Protein AF-A0A7S0Y6M4-F1 (afdb_monomer_lite)

Radius of gyration: 16.96 Å; chains: 1; bounding box: 42×40×43 Å

Structure (mmCIF, N/CA/C/O backbone):
data_AF-A0A7S0Y6M4-F1
#
_entry.id   AF-A0A7S0Y6M4-F1
#
loop_
_atom_site.group_PDB
_atom_site.id
_atom_site.type_symbol
_atom_site.label_atom_id
_atom_site.label_alt_id
_atom_site.label_comp_id
_atom_site.label_asym_id
_atom_site.label_entity_id
_atom_site.label_seq_id
_atom_site.pdbx_PDB_ins_code
_atom_site.Cartn_x
_atom_site.Cartn_y
_atom_site.Cartn_z
_atom_site.occupancy
_atom_site.B_iso_or_equiv
_atom_site.auth_seq_id
_atom_site.auth_comp_id
_atom_site.auth_asym_id
_atom_site.auth_atom_id
_atom_site.pdbx_PDB_model_num
ATOM 1 N N . MET A 1 1 ? 3.264 10.001 -1.960 1.00 85.81 1 MET A N 1
ATOM 2 C CA . MET A 1 1 ? 3.505 8.691 -1.312 1.00 85.81 1 MET A CA 1
ATOM 3 C C . MET A 1 1 ? 3.932 8.804 0.137 1.00 85.81 1 MET A C 1
ATOM 5 O O . MET A 1 1 ? 3.175 8.321 0.963 1.00 85.81 1 MET A O 1
ATOM 9 N N . GLN A 1 2 ? 5.072 9.423 0.476 1.00 90.62 2 GLN A N 1
ATOM 10 C CA . GLN A 1 2 ? 5.541 9.438 1.874 1.00 90.62 2 GLN A CA 1
ATOM 11 C C . GLN A 1 2 ? 4.491 9.987 2.853 1.00 90.62 2 GLN A C 1
ATOM 13 O O . GLN A 1 2 ? 4.204 9.330 3.842 1.00 90.62 2 GLN A O 1
ATOM 18 N N . ASN A 1 3 ? 3.854 11.120 2.541 1.00 90.25 3 ASN A N 1
ATOM 19 C CA . ASN A 1 3 ? 2.823 11.694 3.414 1.00 90.25 3 ASN A CA 1
ATOM 20 C C . ASN A 1 3 ? 1.627 10.747 3.606 1.00 90.25 3 ASN A C 1
ATOM 22 O O . ASN A 1 3 ? 1.201 10.526 4.732 1.00 90.25 3 ASN A O 1
ATOM 26 N N . SER A 1 4 ? 1.116 10.140 2.529 1.00 91.56 4 SER A N 1
ATOM 27 C CA . SER A 1 4 ? 0.026 9.157 2.604 1.00 91.56 4 SER A CA 1
ATOM 28 C C . SER A 1 4 ? 0.386 7.952 3.473 1.00 91.56 4 SER A C 1
ATOM 30 O O . SER A 1 4 ? -0.441 7.493 4.256 1.00 91.56 4 SER A O 1
ATOM 32 N N . LEU A 1 5 ? 1.627 7.465 3.366 1.00 93.19 5 LEU A N 1
ATOM 33 C CA . LEU A 1 5 ? 2.138 6.389 4.211 1.00 93.19 5 LEU A CA 1
ATOM 34 C C . LEU A 1 5 ? 2.238 6.832 5.678 1.00 93.19 5 LEU A C 1
ATOM 36 O O . LEU A 1 5 ? 1.801 6.098 6.557 1.00 93.19 5 LEU A O 1
ATOM 40 N N . ASP A 1 6 ? 2.762 8.030 5.940 1.00 92.69 6 ASP A N 1
ATOM 41 C CA . ASP A 1 6 ? 2.908 8.574 7.293 1.00 92.69 6 ASP A CA 1
ATOM 42 C C . ASP A 1 6 ? 1.543 8.708 7.987 1.00 92.69 6 ASP A C 1
ATOM 44 O O . ASP A 1 6 ? 1.389 8.252 9.121 1.00 92.69 6 ASP A O 1
ATOM 48 N N . PHE A 1 7 ? 0.539 9.260 7.294 1.00 93.00 7 PHE A N 1
ATOM 49 C CA . PHE A 1 7 ? -0.831 9.356 7.807 1.00 93.00 7 PHE A CA 1
ATOM 50 C C . PHE A 1 7 ? -1.436 7.978 8.078 1.00 93.00 7 PHE A C 1
ATOM 52 O O . PHE A 1 7 ? -1.928 7.742 9.177 1.00 93.00 7 PHE A O 1
ATOM 59 N N . LEU A 1 8 ? -1.338 7.047 7.121 1.00 94.50 8 LEU A N 1
ATOM 60 C CA . LEU A 1 8 ? -1.879 5.697 7.282 1.00 94.50 8 LEU A CA 1
ATOM 61 C C . LEU A 1 8 ? -1.255 4.972 8.479 1.00 94.50 8 LEU A C 1
ATOM 63 O O . LEU A 1 8 ? -1.973 4.395 9.288 1.00 94.50 8 LEU A O 1
ATOM 67 N N . LEU A 1 9 ? 0.074 4.991 8.597 1.00 95.12 9 LEU A N 1
ATOM 68 C CA . LEU A 1 9 ? 0.779 4.283 9.665 1.00 95.12 9 LEU A CA 1
ATOM 69 C C . LEU A 1 9 ? 0.512 4.904 11.037 1.00 95.12 9 LEU A C 1
ATOM 71 O O . LEU A 1 9 ? 0.412 4.166 12.017 1.00 95.12 9 LEU A O 1
ATOM 75 N N . ARG A 1 10 ? 0.397 6.235 11.116 1.00 94.00 10 ARG A N 1
ATOM 76 C CA . ARG A 1 10 ? 0.017 6.937 12.345 1.00 94.00 10 ARG A CA 1
ATOM 77 C C . ARG A 1 10 ? -1.399 6.555 12.768 1.00 94.00 10 ARG A C 1
ATOM 79 O O . ARG A 1 10 ? -1.578 6.094 13.889 1.00 94.00 10 ARG A O 1
ATOM 86 N N . ASP A 1 11 ? -2.371 6.708 11.874 1.00 94.62 11 ASP A N 1
ATOM 87 C CA . ASP A 1 11 ? -3.787 6.504 12.195 1.00 94.62 11 ASP A CA 1
ATOM 88 C C . ASP A 1 11 ? -4.072 5.025 12.494 1.00 94.62 11 ASP A C 1
ATOM 90 O O . ASP A 1 11 ? -4.794 4.710 13.436 1.00 94.62 11 ASP A O 1
ATOM 94 N N . ALA A 1 12 ? -3.435 4.102 11.762 1.00 95.50 12 ALA A N 1
ATOM 95 C CA . ALA A 1 12 ? -3.500 2.669 12.041 1.00 95.50 12 ALA A CA 1
ATOM 96 C C . ALA A 1 12 ? -2.955 2.326 13.431 1.00 95.50 12 ALA A C 1
ATOM 98 O O . ALA A 1 12 ? -3.556 1.529 14.148 1.00 95.50 12 ALA A O 1
ATOM 99 N N . GLN A 1 13 ? -1.829 2.929 13.823 1.00 94.25 13 GLN A N 1
ATOM 100 C CA . GLN A 1 13 ? -1.254 2.740 15.153 1.00 94.25 13 GLN A CA 1
ATOM 101 C C . GLN A 1 13 ? -2.180 3.311 16.237 1.00 94.25 13 GLN A C 1
ATOM 103 O O . GLN A 1 13 ? -2.401 2.650 17.249 1.00 94.25 13 GLN A O 1
ATOM 108 N N . GLU A 1 14 ? -2.737 4.506 16.021 1.00 93.62 14 GLU A N 1
ATOM 109 C CA . GLU A 1 14 ? -3.639 5.182 16.961 1.00 93.62 14 GLU A CA 1
ATOM 110 C C . GLU A 1 14 ? -4.876 4.336 17.272 1.00 93.62 14 GLU A C 1
ATOM 112 O O . GLU A 1 14 ? -5.239 4.171 18.436 1.00 93.62 14 GLU A O 1
ATOM 117 N N . ILE A 1 15 ? -5.487 3.734 16.249 1.00 95.50 15 ILE A N 1
ATOM 118 C CA . ILE A 1 15 ? -6.677 2.890 16.426 1.00 95.50 15 ILE A CA 1
ATOM 119 C C . ILE A 1 15 ? -6.347 1.411 16.665 1.00 95.50 15 ILE A C 1
ATOM 121 O O . ILE A 1 15 ? -7.258 0.587 16.704 1.00 95.50 15 ILE A O 1
ATOM 125 N N . SER A 1 16 ? -5.063 1.059 16.817 1.00 94.75 16 SER A N 1
ATOM 126 C CA . SER A 1 16 ? -4.594 -0.329 16.965 1.00 94.75 16 SER A CA 1
ATOM 127 C C . SER A 1 16 ? -5.107 -1.267 15.860 1.00 94.75 16 SER A C 1
ATOM 129 O O . SER A 1 16 ? -5.481 -2.413 16.114 1.00 94.75 16 SER A O 1
ATOM 131 N N . ALA A 1 17 ? -5.141 -0.776 14.620 1.00 94.75 17 ALA A N 1
ATOM 132 C CA . ALA A 1 17 ? -5.612 -1.532 13.470 1.00 94.75 17 ALA A CA 1
ATOM 133 C C . ALA A 1 17 ? -4.710 -2.745 13.190 1.00 94.75 17 ALA A C 1
ATOM 135 O O . ALA A 1 17 ? -3.489 -2.621 13.060 1.00 94.75 17 ALA A O 1
ATOM 136 N N . SER A 1 18 ? -5.323 -3.919 13.024 1.00 94.50 18 SER A N 1
ATOM 137 C CA . SER A 1 18 ? -4.620 -5.135 12.608 1.00 94.50 18 SER A CA 1
ATOM 138 C C . SER A 1 18 ? -4.450 -5.150 11.088 1.00 94.50 18 SER A C 1
ATOM 140 O O . SER A 1 18 ? -5.257 -5.722 10.360 1.00 94.50 18 SER A O 1
ATOM 142 N N . ILE A 1 19 ? -3.419 -4.457 10.600 1.00 96.06 19 ILE A N 1
ATOM 143 C CA . ILE A 1 19 ? -3.121 -4.351 9.167 1.00 96.06 19 ILE A CA 1
ATOM 144 C C . ILE A 1 19 ? -1.646 -4.617 8.873 1.00 96.06 19 ILE A C 1
ATOM 146 O O . ILE A 1 19 ? -0.780 -4.508 9.740 1.00 96.06 19 ILE A O 1
ATOM 150 N N . GLU A 1 20 ? -1.355 -4.887 7.606 1.00 97.12 20 GLU A N 1
ATOM 151 C CA . GLU A 1 20 ? -0.028 -4.699 7.034 1.00 97.12 20 GLU A CA 1
ATOM 152 C C . GLU A 1 20 ? -0.108 -3.751 5.837 1.00 97.12 20 GLU A C 1
ATOM 154 O O . GLU A 1 20 ? -1.137 -3.656 5.168 1.00 97.12 20 GLU A O 1
ATOM 159 N N . VAL A 1 21 ? 0.997 -3.072 5.546 1.00 96.88 21 VAL A N 1
ATOM 160 C CA . VAL A 1 21 ? 1.131 -2.211 4.373 1.00 96.88 21 VAL A CA 1
ATOM 161 C C . VAL A 1 21 ? 2.089 -2.862 3.389 1.00 96.88 21 VAL A C 1
ATOM 163 O O . VAL A 1 21 ? 3.239 -3.168 3.713 1.00 96.88 21 VAL A O 1
ATOM 166 N N . ILE A 1 22 ? 1.617 -3.062 2.162 1.00 97.88 22 ILE A N 1
ATOM 167 C CA . ILE A 1 22 ? 2.415 -3.599 1.065 1.00 97.88 22 ILE A CA 1
ATOM 168 C C . ILE A 1 22 ? 2.572 -2.524 0.000 1.00 97.88 22 ILE A C 1
ATOM 170 O O . ILE A 1 22 ? 1.591 -2.034 -0.551 1.00 97.88 22 ILE A O 1
ATOM 174 N N . ILE A 1 23 ? 3.818 -2.194 -0.317 1.00 97.38 23 ILE A N 1
ATOM 175 C CA . ILE A 1 23 ? 4.175 -1.249 -1.371 1.00 97.38 23 ILE A CA 1
ATOM 176 C C . ILE A 1 23 ? 4.868 -2.043 -2.469 1.00 97.38 23 ILE A C 1
ATOM 178 O O . ILE A 1 23 ? 5.834 -2.757 -2.210 1.00 97.38 23 ILE A O 1
ATOM 182 N N . VAL A 1 24 ? 4.369 -1.942 -3.696 1.00 97.94 24 VAL A N 1
ATOM 183 C CA . VAL A 1 24 ? 4.984 -2.612 -4.843 1.00 97.94 24 VAL A CA 1
ATOM 184 C C . VAL A 1 24 ? 5.763 -1.586 -5.649 1.00 97.94 24 VAL A C 1
ATOM 186 O O . VAL A 1 24 ? 5.183 -0.699 -6.268 1.00 97.94 24 VAL A O 1
ATOM 189 N N . GLU A 1 25 ? 7.084 -1.715 -5.628 1.00 96.75 25 GLU A N 1
ATOM 190 C CA . GLU A 1 25 ? 7.978 -0.993 -6.524 1.00 96.75 25 GLU A CA 1
ATOM 191 C C . GLU A 1 25 ? 8.052 -1.772 -7.834 1.00 96.75 25 GLU A C 1
ATOM 193 O O . GLU A 1 25 ? 8.475 -2.924 -7.856 1.00 96.75 25 GLU A O 1
ATOM 198 N N . TRP A 1 26 ? 7.609 -1.175 -8.933 1.00 97.25 26 TRP A N 1
ATOM 199 C CA . TRP A 1 26 ? 7.508 -1.868 -10.210 1.00 97.25 26 TRP A CA 1
ATOM 200 C C . TRP A 1 26 ? 8.463 -1.267 -11.228 1.00 97.25 26 TRP A C 1
ATOM 202 O O . TRP A 1 26 ? 8.425 -0.059 -11.444 1.00 97.25 26 TRP A O 1
ATOM 212 N N . ASN A 1 27 ? 9.248 -2.124 -11.886 1.00 96.56 27 ASN A N 1
ATOM 213 C CA . ASN A 1 27 ? 10.180 -1.733 -12.942 1.00 96.56 27 ASN A CA 1
ATOM 214 C C . ASN A 1 27 ? 11.101 -0.565 -12.519 1.00 96.56 27 ASN A C 1
ATOM 216 O O . ASN A 1 27 ? 11.102 0.488 -13.162 1.00 96.56 27 ASN A O 1
ATOM 220 N N . PRO A 1 28 ? 11.842 -0.698 -11.400 1.00 95.25 28 PRO A N 1
ATOM 221 C CA . PRO A 1 28 ? 12.715 0.372 -10.934 1.00 95.25 28 PRO A CA 1
ATOM 222 C C . PRO A 1 28 ? 13.835 0.644 -11.940 1.00 95.25 28 PRO A C 1
ATOM 224 O O . PRO A 1 28 ? 14.382 -0.273 -12.559 1.00 95.25 28 PRO A O 1
ATOM 227 N N . LEU A 1 29 ? 14.220 1.914 -12.057 1.00 90.38 29 LEU A N 1
ATOM 228 C CA . LEU A 1 29 ? 15.358 2.310 -12.878 1.00 90.38 29 LEU A CA 1
ATOM 229 C C . LEU A 1 29 ? 16.662 1.847 -12.207 1.00 90.38 29 LEU A C 1
ATOM 231 O O . LEU A 1 29 ? 16.865 2.154 -11.032 1.00 90.38 29 LEU A O 1
ATOM 235 N N . PRO A 1 30 ? 17.586 1.186 -12.931 1.00 86.19 30 PRO A N 1
ATOM 236 C CA . PRO A 1 30 ? 18.828 0.669 -12.346 1.00 86.19 30 PRO A CA 1
ATOM 237 C C . PRO A 1 30 ? 19.705 1.727 -11.660 1.00 86.19 30 PRO A C 1
ATOM 239 O O . PRO A 1 30 ? 20.464 1.407 -10.752 1.00 86.19 30 PRO A O 1
ATOM 242 N N . SER A 1 31 ? 19.618 2.985 -12.099 1.00 88.94 31 SER A N 1
ATOM 243 C CA . SER A 1 31 ? 20.387 4.110 -11.558 1.00 88.94 31 SER A CA 1
ATOM 244 C C . SER A 1 31 ? 19.727 4.803 -10.361 1.00 88.94 31 SER A C 1
ATOM 246 O O . SER A 1 31 ? 20.315 5.726 -9.800 1.00 88.94 31 SER A O 1
ATOM 248 N N . SER A 1 32 ? 18.503 4.421 -9.991 1.00 90.25 32 SER A N 1
ATOM 249 C CA . SER A 1 32 ? 17.769 5.023 -8.877 1.00 90.25 32 SER A CA 1
ATOM 250 C C . SER A 1 32 ? 17.962 4.212 -7.593 1.00 90.25 32 SER A C 1
ATOM 252 O O . SER A 1 32 ? 18.010 2.983 -7.646 1.00 90.25 32 SER A O 1
ATOM 254 N N . PRO A 1 33 ? 18.036 4.865 -6.417 1.00 93.62 33 PRO A N 1
ATOM 255 C CA . PRO A 1 33 ? 17.967 4.150 -5.151 1.00 93.62 33 PRO A CA 1
ATOM 256 C C . PRO A 1 33 ? 16.661 3.341 -5.062 1.00 93.62 33 PRO A C 1
ATOM 258 O O . PRO A 1 33 ? 15.616 3.865 -5.459 1.00 93.62 33 PRO A O 1
ATOM 261 N N . PRO A 1 34 ? 16.681 2.112 -4.512 1.00 92.62 34 PRO A N 1
ATOM 262 C CA . PRO A 1 34 ? 15.467 1.324 -4.317 1.00 92.62 34 PRO A CA 1
ATOM 263 C C . PRO A 1 34 ? 14.457 2.076 -3.450 1.00 92.62 34 PRO A C 1
ATOM 265 O O . PRO A 1 34 ? 14.841 2.665 -2.435 1.00 92.62 34 PRO A O 1
ATOM 268 N N . LEU A 1 35 ? 13.166 1.992 -3.765 1.00 92.88 35 LEU A N 1
ATOM 269 C CA . LEU A 1 35 ? 12.096 2.651 -3.010 1.00 92.88 35 LEU A CA 1
ATOM 270 C C . LEU A 1 35 ? 12.151 2.323 -1.512 1.00 92.88 35 LEU A C 1
ATOM 272 O O . LEU A 1 35 ? 11.941 3.197 -0.675 1.00 92.88 35 LEU A O 1
ATOM 276 N N . ALA A 1 36 ? 12.519 1.088 -1.163 1.00 93.25 36 ALA A N 1
ATOM 277 C CA . ALA A 1 36 ? 12.702 0.653 0.223 1.00 93.25 36 ALA A CA 1
ATOM 278 C C . ALA A 1 36 ? 13.750 1.471 1.004 1.00 93.25 36 ALA A C 1
ATOM 280 O O . ALA A 1 36 ? 13.638 1.592 2.219 1.00 93.25 36 ALA A O 1
ATOM 281 N N . SER A 1 37 ? 14.752 2.031 0.318 1.00 93.12 37 SER A N 1
ATOM 282 C CA . SER A 1 37 ? 15.777 2.897 0.919 1.00 93.12 37 SER A CA 1
ATOM 283 C C . SER A 1 37 ? 15.333 4.356 1.054 1.00 93.12 37 SER A C 1
ATOM 285 O O . SER A 1 37 ? 15.867 5.087 1.884 1.00 93.12 37 SER A O 1
ATOM 287 N N . LEU A 1 38 ? 14.358 4.778 0.246 1.00 92.94 38 LEU A N 1
ATOM 288 C CA . LEU A 1 38 ? 13.845 6.148 0.208 1.00 92.94 38 LEU A CA 1
ATOM 289 C C . LEU A 1 38 ? 12.677 6.360 1.174 1.00 92.94 38 LEU A C 1
ATOM 291 O O . LEU A 1 38 ? 12.495 7.458 1.699 1.00 92.94 38 LEU A O 1
ATOM 295 N N . LEU A 1 39 ? 11.873 5.319 1.395 1.00 91.56 39 LEU A N 1
ATOM 296 C CA . LEU A 1 39 ? 10.737 5.380 2.300 1.00 91.56 39 LEU A CA 1
ATOM 297 C C . LEU A 1 39 ? 11.201 5.441 3.750 1.00 91.56 39 LEU A C 1
ATOM 299 O O . LEU A 1 39 ? 11.958 4.600 4.236 1.00 91.56 39 LEU A O 1
ATOM 303 N N . ARG A 1 40 ? 10.675 6.425 4.470 1.00 89.81 40 ARG A N 1
ATOM 304 C CA . ARG A 1 40 ? 10.884 6.552 5.907 1.00 89.81 40 ARG A CA 1
ATOM 305 C C . ARG A 1 40 ? 9.830 5.734 6.631 1.00 89.81 40 ARG A C 1
ATOM 307 O O . ARG A 1 40 ? 8.643 5.828 6.320 1.00 89.81 40 ARG A O 1
ATOM 314 N N . ARG A 1 41 ? 10.268 4.983 7.639 1.00 82.44 41 ARG A N 1
ATOM 315 C CA . ARG A 1 41 ? 9.372 4.423 8.650 1.00 82.44 41 ARG A CA 1
ATOM 316 C C . ARG A 1 41 ? 9.140 5.488 9.728 1.00 82.44 41 ARG A C 1
ATOM 318 O O . ARG A 1 41 ? 10.129 5.961 10.293 1.00 82.44 41 ARG A O 1
ATOM 325 N N . PRO A 1 42 ? 7.888 5.856 10.045 1.00 79.19 42 PRO A N 1
ATOM 326 C CA . PRO A 1 42 ? 7.608 6.758 11.153 1.00 79.19 42 PRO A CA 1
ATOM 327 C C . PRO A 1 42 ? 8.196 6.209 12.464 1.00 79.19 42 PRO A C 1
ATOM 329 O O . PRO A 1 42 ? 8.052 5.007 12.731 1.00 79.19 42 PRO A O 1
ATOM 332 N N . PRO A 1 43 ? 8.857 7.046 13.286 1.00 77.06 43 PRO A N 1
ATOM 333 C CA . PRO A 1 43 ? 9.393 6.620 14.575 1.00 77.06 43 PRO A CA 1
ATOM 334 C C . PRO A 1 43 ? 8.321 5.937 15.431 1.00 77.06 43 PRO A C 1
ATOM 336 O O . PRO A 1 43 ? 7.208 6.439 15.554 1.00 77.06 43 PRO A O 1
ATOM 339 N N . GLY A 1 44 ? 8.644 4.775 16.001 1.00 82.19 44 GLY A N 1
ATOM 340 C CA . GLY A 1 44 ? 7.726 4.024 16.866 1.00 82.19 44 GLY A CA 1
ATOM 341 C C . GLY A 1 44 ? 6.589 3.280 16.152 1.00 82.19 44 GLY A C 1
ATOM 342 O O . GLY A 1 44 ? 5.859 2.549 16.814 1.00 82.19 44 GLY A O 1
ATOM 343 N N . SER A 1 45 ? 6.441 3.395 14.825 1.00 87.44 45 SER A N 1
ATOM 344 C CA . SER A 1 45 ? 5.423 2.631 14.091 1.00 87.44 45 SER A CA 1
ATOM 345 C C . SER A 1 45 ? 5.693 1.130 14.196 1.00 87.44 45 SER A C 1
ATOM 347 O O . SER A 1 45 ? 6.769 0.663 13.814 1.00 87.44 45 SER A O 1
ATOM 349 N N . THR A 1 46 ? 4.712 0.361 14.673 1.00 91.69 46 THR A N 1
ATOM 350 C CA . THR A 1 46 ? 4.798 -1.109 14.791 1.00 91.69 46 THR A CA 1
ATOM 351 C C . THR A 1 46 ? 4.140 -1.850 13.628 1.00 91.69 46 THR A C 1
ATOM 353 O O . THR A 1 46 ? 4.336 -3.054 13.481 1.00 91.69 46 THR A O 1
ATOM 356 N N . ILE A 1 47 ? 3.430 -1.122 12.764 1.00 95.81 47 ILE A N 1
ATOM 357 C CA . ILE A 1 47 ? 2.685 -1.677 11.635 1.00 95.81 47 ILE A CA 1
ATOM 358 C C . ILE A 1 47 ? 3.647 -2.341 10.628 1.00 95.81 47 ILE A C 1
ATOM 360 O O . ILE A 1 47 ? 4.565 -1.678 10.122 1.00 95.81 47 ILE A O 1
ATOM 364 N N . PRO A 1 48 ? 3.46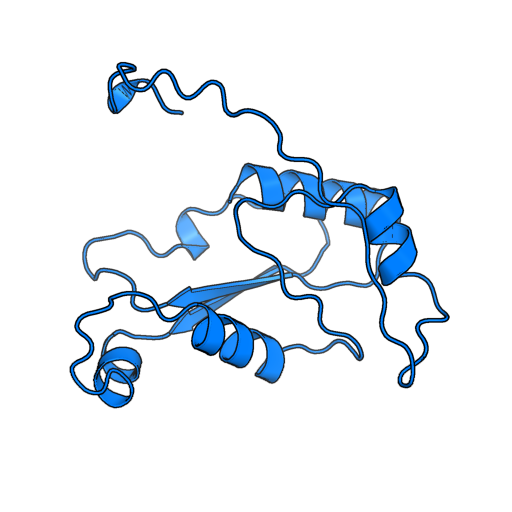1 -3.636 10.300 1.00 95.44 48 PRO A N 1
ATOM 365 C CA . PRO A 1 48 ? 4.272 -4.321 9.302 1.00 95.44 48 PRO A CA 1
ATOM 366 C C . PRO A 1 48 ? 4.184 -3.613 7.949 1.00 95.44 48 PRO A C 1
ATOM 368 O O . PRO A 1 48 ? 3.111 -3.507 7.365 1.00 95.44 48 PRO A O 1
ATOM 371 N N . THR A 1 49 ? 5.323 -3.144 7.440 1.00 95.38 49 THR A N 1
ATOM 372 C CA . THR A 1 49 ? 5.420 -2.493 6.128 1.00 95.38 49 THR A CA 1
ATOM 373 C C . THR A 1 49 ? 6.429 -3.244 5.273 1.00 95.38 49 THR A C 1
ATOM 375 O O . THR A 1 49 ? 7.567 -3.454 5.696 1.00 95.38 49 THR A O 1
ATOM 378 N N . ARG A 1 50 ? 6.018 -3.677 4.080 1.00 96.00 50 ARG A N 1
ATOM 379 C CA . ARG A 1 50 ? 6.843 -4.467 3.159 1.00 96.00 50 ARG A CA 1
ATOM 380 C C . ARG A 1 50 ? 6.895 -3.801 1.796 1.00 96.00 50 ARG A C 1
ATOM 382 O O . ARG A 1 50 ? 5.856 -3.480 1.226 1.00 96.00 50 ARG A O 1
ATOM 389 N N . VAL A 1 51 ? 8.101 -3.662 1.256 1.00 96.94 51 VAL A N 1
ATOM 390 C CA . VAL A 1 51 ? 8.308 -3.262 -0.138 1.00 96.94 51 VAL A CA 1
ATOM 391 C C . VAL A 1 51 ? 8.612 -4.512 -0.957 1.00 96.94 51 VAL A C 1
ATOM 393 O O . VAL A 1 51 ? 9.482 -5.299 -0.589 1.00 96.94 51 VAL A O 1
ATOM 396 N N . ILE A 1 52 ? 7.873 -4.718 -2.043 1.00 98.00 52 ILE A N 1
ATOM 397 C CA . ILE A 1 52 ? 8.107 -5.793 -3.009 1.00 98.00 52 ILE A CA 1
ATOM 398 C C . ILE A 1 52 ? 8.543 -5.151 -4.312 1.00 98.00 52 ILE A C 1
ATOM 400 O O . ILE A 1 52 ? 7.766 -4.430 -4.934 1.00 98.00 52 ILE A O 1
ATOM 404 N N . THR A 1 53 ? 9.759 -5.457 -4.742 1.00 97.81 53 THR A N 1
ATOM 405 C CA . THR A 1 53 ? 10.284 -4.974 -6.015 1.00 97.81 53 THR A CA 1
ATOM 406 C C . THR A 1 53 ? 9.990 -5.986 -7.122 1.00 97.81 53 THR A C 1
ATOM 408 O O . THR A 1 53 ? 10.331 -7.165 -7.013 1.00 97.81 53 THR A O 1
ATOM 411 N N . VAL A 1 54 ? 9.350 -5.529 -8.195 1.00 97.88 54 VAL 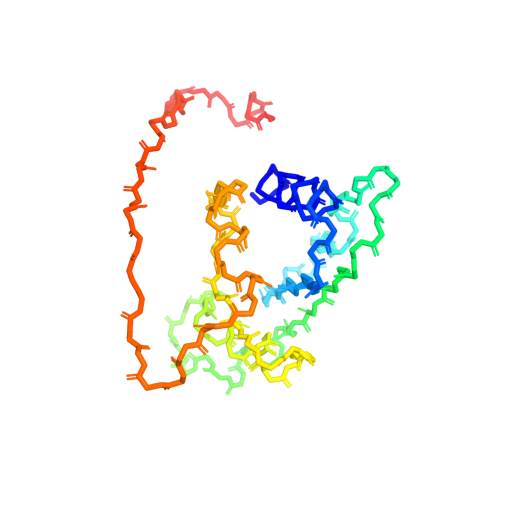A N 1
ATOM 412 C CA . VAL A 1 54 ? 9.170 -6.266 -9.448 1.00 97.88 54 VAL A CA 1
ATOM 413 C C . VAL A 1 54 ? 10.246 -5.809 -10.416 1.00 97.88 54 VAL A C 1
ATOM 415 O O . VAL A 1 54 ? 10.337 -4.624 -10.735 1.00 97.88 54 VAL A O 1
ATOM 418 N N . SER A 1 55 ? 11.072 -6.750 -10.862 1.00 95.88 55 SER A N 1
ATOM 419 C CA . SER A 1 55 ? 12.252 -6.432 -11.655 1.00 95.88 55 SER A CA 1
ATOM 420 C C . SER A 1 55 ? 11.905 -5.987 -13.084 1.00 95.88 55 SER A C 1
ATOM 422 O O . SER A 1 55 ? 10.859 -6.385 -13.614 1.00 95.88 55 SER A O 1
ATOM 424 N N . PRO A 1 56 ? 12.799 -5.229 -13.747 1.00 95.25 56 PRO A N 1
ATOM 425 C CA . PRO A 1 56 ? 12.656 -4.897 -15.164 1.00 95.25 56 PRO A CA 1
ATOM 426 C C . PRO A 1 56 ? 12.500 -6.133 -16.058 1.00 95.25 56 PRO A C 1
ATOM 428 O O . PRO A 1 56 ? 11.664 -6.146 -16.949 1.00 95.25 56 PRO A O 1
ATOM 431 N N . GLN A 1 57 ? 13.197 -7.233 -15.751 1.00 95.50 57 GLN A N 1
ATOM 432 C CA . GLN A 1 57 ? 13.095 -8.479 -16.524 1.00 95.50 57 GLN A CA 1
ATOM 433 C C . GLN A 1 57 ? 11.678 -9.067 -16.491 1.00 95.50 57 GLN A C 1
ATOM 435 O O . GLN A 1 57 ? 11.182 -9.559 -17.504 1.00 95.50 57 GLN A O 1
ATOM 440 N N . PHE A 1 58 ? 11.008 -9.017 -15.332 1.00 95.88 58 PHE A N 1
ATOM 441 C CA . PHE A 1 58 ? 9.616 -9.453 -15.248 1.00 95.88 58 PHE A CA 1
ATOM 442 C C . PHE A 1 58 ? 8.697 -8.488 -15.996 1.00 95.88 58 PHE A C 1
ATOM 444 O O . PHE A 1 58 ? 7.818 -8.941 -16.725 1.00 95.88 58 PHE A O 1
ATOM 451 N N . HIS A 1 59 ? 8.912 -7.177 -15.851 1.00 96.44 59 HIS A N 1
ATOM 452 C CA . HIS A 1 59 ? 8.160 -6.169 -16.593 1.00 96.44 59 HIS A CA 1
ATOM 453 C C . HIS A 1 59 ? 8.232 -6.403 -18.106 1.00 96.44 59 HIS A C 1
ATOM 455 O O . HIS A 1 59 ? 7.182 -6.493 -18.740 1.00 96.44 59 HIS A O 1
ATOM 461 N N . ASP A 1 60 ? 9.432 -6.592 -18.655 1.00 94.19 60 ASP A N 1
ATOM 462 C CA . ASP A 1 60 ? 9.648 -6.837 -20.081 1.00 94.19 60 ASP A CA 1
ATOM 463 C C . ASP A 1 60 ? 8.870 -8.070 -20.556 1.00 94.19 60 ASP A C 1
ATOM 465 O O . ASP A 1 60 ? 8.178 -8.002 -21.573 1.00 94.19 60 ASP A O 1
ATOM 469 N N . SER A 1 61 ? 8.886 -9.153 -19.765 1.00 94.56 61 SER A N 1
ATOM 470 C CA . SER A 1 61 ? 8.184 -10.408 -20.079 1.00 94.56 61 SER A CA 1
ATOM 471 C C . SER A 1 61 ? 6.657 -10.292 -20.146 1.00 94.56 61 SER A C 1
ATOM 473 O O . SER A 1 61 ? 6.013 -11.124 -20.782 1.00 94.56 61 SER A O 1
ATOM 475 N N . VAL A 1 62 ? 6.070 -9.273 -19.507 1.00 94.50 62 VAL A N 1
ATOM 476 C CA . VAL A 1 62 ? 4.614 -9.043 -19.482 1.00 94.50 62 VAL A CA 1
ATOM 477 C C . VAL A 1 62 ? 4.194 -7.754 -20.193 1.00 94.50 62 VAL A C 1
ATOM 479 O O . VAL A 1 62 ? 3.006 -7.442 -20.246 1.00 94.50 62 VAL A O 1
ATOM 482 N N . SER A 1 63 ? 5.152 -6.993 -20.732 1.00 92.00 63 SER A N 1
ATOM 483 C CA . SER A 1 63 ? 4.921 -5.654 -21.283 1.00 92.00 63 SER A CA 1
ATOM 484 C C . SER A 1 63 ? 4.141 -5.641 -22.588 1.00 92.00 63 SER A C 1
ATOM 486 O O . SER A 1 63 ? 3.514 -4.626 -22.896 1.00 92.00 63 SER A O 1
ATOM 488 N N . ASN A 1 64 ? 4.189 -6.737 -23.355 1.00 87.62 64 ASN A N 1
ATOM 489 C CA . ASN A 1 64 ? 3.556 -6.884 -24.669 1.00 87.62 64 ASN A CA 1
ATOM 490 C C . ASN A 1 64 ? 3.802 -5.678 -25.598 1.00 87.62 64 ASN A C 1
ATOM 492 O O . ASN A 1 64 ? 2.905 -5.258 -26.325 1.00 87.62 64 ASN A O 1
ATOM 496 N N . SER A 1 65 ? 5.001 -5.082 -25.536 1.00 84.81 65 SER A N 1
ATOM 497 C CA . SER A 1 65 ? 5.395 -3.920 -26.350 1.00 84.81 65 SER A CA 1
ATOM 498 C C . SER A 1 65 ? 4.504 -2.677 -26.185 1.00 84.81 65 SER A C 1
ATOM 500 O O . SER A 1 65 ? 4.469 -1.820 -27.063 1.00 84.81 65 SER A O 1
ATOM 502 N N . THR A 1 66 ? 3.812 -2.537 -25.050 1.00 88.38 66 THR A N 1
ATOM 503 C CA . THR A 1 66 ? 2.944 -1.377 -24.760 1.00 88.38 66 THR A CA 1
ATOM 504 C C . THR A 1 66 ? 3.707 -0.058 -24.591 1.00 88.38 66 THR A C 1
ATOM 506 O O . THR A 1 66 ? 3.107 1.009 -24.683 1.00 88.38 66 THR A O 1
ATOM 509 N N . GLY A 1 67 ? 5.014 -0.108 -24.304 1.00 88.25 67 GLY A N 1
ATOM 510 C CA . GLY A 1 67 ? 5.852 1.072 -24.049 1.00 88.25 67 GLY A CA 1
ATOM 511 C C . GLY A 1 67 ? 5.590 1.768 -22.706 1.00 88.25 67 GLY A C 1
ATOM 512 O O . GLY A 1 67 ? 6.286 2.721 -22.361 1.00 88.25 67 GLY A O 1
ATOM 513 N N . GLN A 1 68 ? 4.614 1.302 -21.925 1.00 91.94 68 GLN A N 1
ATOM 514 C CA . GLN A 1 68 ? 4.300 1.842 -20.607 1.00 91.94 68 GLN A CA 1
ATOM 515 C C . GLN A 1 68 ? 5.275 1.284 -19.568 1.00 91.94 68 GLN A C 1
ATOM 517 O O . GLN A 1 68 ? 5.417 0.078 -19.434 1.00 91.94 68 GLN A O 1
ATOM 522 N N . SER A 1 69 ? 5.914 2.161 -18.793 1.00 89.69 69 SER A N 1
ATOM 523 C CA . SER A 1 69 ? 6.946 1.788 -17.813 1.00 89.69 69 SER A CA 1
ATOM 524 C C . SER A 1 69 ? 6.396 1.270 -16.480 1.00 89.69 69 SER A C 1
ATOM 526 O O . SER A 1 69 ? 7.127 0.630 -15.724 1.00 89.69 69 SER A O 1
ATOM 528 N N . PHE A 1 70 ? 5.116 1.517 -16.184 1.00 93.75 70 PHE A N 1
ATOM 529 C CA . PHE A 1 70 ? 4.481 1.161 -14.915 1.00 93.75 70 PHE A CA 1
ATOM 530 C C . PHE A 1 70 ? 3.086 0.564 -15.114 1.00 93.75 70 PHE A C 1
ATOM 532 O O . PHE A 1 70 ? 2.200 1.231 -15.642 1.00 93.75 70 PHE A O 1
ATOM 539 N N . PHE A 1 71 ? 2.869 -0.662 -14.629 1.00 96.19 71 PHE A N 1
ATOM 540 C CA . PHE A 1 71 ? 1.573 -1.347 -14.689 1.00 96.19 71 PHE A CA 1
ATOM 541 C C . PHE A 1 71 ? 0.896 -1.387 -13.319 1.00 96.19 71 PHE A C 1
ATOM 543 O O . PHE A 1 71 ? 1.002 -2.371 -12.586 1.00 96.19 71 PHE A O 1
ATOM 550 N N . GLU A 1 72 ? 0.158 -0.330 -12.980 1.00 95.44 72 GLU A N 1
ATOM 551 C CA . GLU A 1 72 ? -0.469 -0.163 -11.661 1.00 95.44 72 GLU A CA 1
ATOM 552 C C . GLU A 1 72 ? -1.365 -1.346 -11.258 1.00 95.44 72 GLU A C 1
ATOM 554 O O . GLU A 1 72 ? -1.237 -1.881 -10.156 1.00 95.44 72 GLU A O 1
ATOM 559 N N . PHE A 1 73 ? -2.240 -1.811 -12.153 1.00 96.00 73 PHE A N 1
ATOM 560 C CA . PHE A 1 73 ? -3.137 -2.934 -11.857 1.00 96.00 73 PHE A CA 1
ATOM 561 C C . PHE A 1 73 ? -2.375 -4.249 -11.644 1.00 96.00 73 PHE A C 1
ATOM 563 O O . PHE A 1 73 ? -2.742 -5.056 -10.789 1.00 96.00 73 PHE A O 1
ATOM 570 N N . MET A 1 74 ? -1.271 -4.463 -12.365 1.00 97.31 74 MET A N 1
ATOM 571 C CA . MET A 1 74 ? -0.421 -5.637 -12.155 1.00 97.31 74 MET A CA 1
ATOM 572 C C . MET A 1 74 ? 0.365 -5.531 -10.849 1.00 97.31 74 MET A C 1
ATOM 574 O O . MET A 1 74 ? 0.475 -6.522 -10.128 1.00 97.31 74 MET A O 1
ATOM 578 N N . ALA A 1 75 ? 0.849 -4.338 -10.502 1.00 97.56 75 ALA A N 1
ATOM 579 C CA . ALA A 1 75 ? 1.488 -4.076 -9.220 1.00 97.56 75 ALA A CA 1
ATOM 580 C C . ALA A 1 75 ? 0.520 -4.347 -8.053 1.00 97.56 75 ALA A C 1
ATOM 582 O O . ALA A 1 75 ? 0.869 -5.072 -7.121 1.00 97.56 75 ALA A O 1
ATOM 583 N N . LYS A 1 76 ? -0.735 -3.886 -8.150 1.00 97.88 76 LYS A N 1
ATOM 584 C CA . LYS A 1 76 ? -1.807 -4.217 -7.194 1.00 97.88 76 LYS A CA 1
ATOM 585 C C . LYS A 1 76 ? -2.007 -5.732 -7.078 1.00 97.88 76 LYS A C 1
ATOM 587 O O . LYS A 1 76 ? -1.977 -6.268 -5.973 1.00 97.88 76 LYS A O 1
ATOM 592 N N . ASN A 1 77 ? -2.075 -6.453 -8.197 1.00 98.00 77 ASN A N 1
ATOM 593 C CA . ASN A 1 77 ? -2.177 -7.917 -8.193 1.00 98.00 77 ASN A CA 1
ATOM 594 C C . ASN A 1 77 ? -0.969 -8.620 -7.542 1.00 98.00 77 ASN A C 1
ATOM 596 O O . ASN A 1 77 ? -1.133 -9.654 -6.890 1.00 98.00 77 ASN A O 1
ATOM 600 N N . VAL A 1 78 ? 0.248 -8.094 -7.715 1.00 98.31 78 VAL A N 1
ATOM 601 C CA . VAL A 1 78 ? 1.460 -8.602 -7.047 1.00 98.31 78 VAL A CA 1
ATOM 602 C C . VAL A 1 78 ? 1.363 -8.428 -5.534 1.00 98.31 78 VAL A C 1
ATOM 604 O O . VAL A 1 78 ? 1.711 -9.360 -4.803 1.00 98.31 78 VAL A O 1
ATOM 607 N N . GLY A 1 79 ? 0.873 -7.269 -5.085 1.00 98.25 79 GLY A N 1
ATOM 608 C CA . GLY A 1 79 ? 0.626 -6.977 -3.676 1.00 98.25 79 GLY A CA 1
ATOM 609 C C . GLY A 1 79 ? -0.428 -7.907 -3.079 1.00 98.25 79 GLY A C 1
ATOM 610 O O . GLY A 1 79 ? -0.151 -8.574 -2.087 1.00 98.25 79 GLY A O 1
ATOM 611 N N . ALA A 1 80 ? -1.580 -8.043 -3.741 1.00 98.06 80 ALA A N 1
ATOM 612 C CA . ALA A 1 80 ? -2.688 -8.894 -3.303 1.00 98.06 80 ALA A CA 1
ATOM 613 C C . ALA A 1 80 ? -2.271 -10.355 -3.105 1.00 98.06 80 ALA A C 1
ATOM 615 O O . ALA A 1 80 ? -2.534 -10.942 -2.063 1.00 98.06 80 ALA A O 1
ATOM 616 N N . ARG A 1 81 ? -1.533 -10.932 -4.065 1.00 98.00 81 ARG A N 1
ATOM 617 C CA . ARG A 1 81 ? -1.035 -12.318 -3.966 1.00 98.00 81 ARG A CA 1
ATOM 618 C C . ARG A 1 81 ? -0.029 -12.540 -2.836 1.00 98.00 81 ARG A C 1
ATOM 620 O O . ARG A 1 81 ? 0.278 -13.682 -2.516 1.00 98.00 81 ARG A O 1
ATOM 627 N N . ARG A 1 82 ? 0.543 -11.469 -2.287 1.00 98.19 82 ARG A N 1
ATOM 628 C CA . ARG A 1 82 ? 1.497 -11.510 -1.173 1.00 98.19 82 ARG A CA 1
ATOM 629 C C . ARG A 1 82 ? 0.888 -11.002 0.129 1.00 98.19 82 ARG A C 1
ATOM 631 O O . ARG A 1 82 ? 1.615 -10.988 1.125 1.00 98.19 82 ARG A O 1
ATOM 638 N N . ALA A 1 83 ? -0.374 -10.578 0.121 1.00 98.12 83 ALA A N 1
ATOM 639 C CA . ALA A 1 83 ? -1.095 -10.153 1.308 1.00 98.12 83 ALA A CA 1
ATOM 640 C C . ALA A 1 83 ? -1.368 -11.341 2.230 1.00 98.12 83 ALA A C 1
ATOM 642 O O . ALA A 1 83 ? -1.557 -12.470 1.780 1.00 98.12 83 ALA A O 1
ATOM 643 N N . ARG A 1 84 ? -1.332 -11.072 3.533 1.00 97.25 84 ARG A N 1
ATOM 644 C CA . ARG A 1 84 ? -1.586 -12.041 4.607 1.00 97.25 84 ARG A CA 1
ATOM 645 C C . ARG A 1 84 ? -2.938 -11.821 5.284 1.00 97.25 84 ARG A C 1
ATOM 647 O O . ARG A 1 84 ? -3.338 -12.650 6.091 1.00 97.25 84 ARG A O 1
ATOM 654 N N . GLY A 1 85 ? -3.595 -10.697 4.999 1.00 93.44 85 GLY A N 1
ATOM 655 C CA . GLY A 1 85 ? -4.921 -10.379 5.517 1.00 93.44 85 GLY A CA 1
ATOM 656 C C . GLY A 1 85 ? -6.024 -11.145 4.791 1.00 93.44 85 GLY A C 1
ATOM 657 O O . GLY A 1 85 ? -5.868 -11.529 3.634 1.00 93.44 85 GLY A O 1
ATOM 658 N N . GLU A 1 86 ? -7.151 -11.324 5.475 1.00 92.69 86 GLU A N 1
ATOM 659 C CA . GLU A 1 86 ? -8.394 -11.844 4.890 1.00 92.69 86 GLU A CA 1
ATOM 660 C C . GLU A 1 86 ? -8.979 -10.870 3.854 1.00 92.69 86 GLU A C 1
ATOM 662 O O . GLU A 1 86 ? -9.491 -11.279 2.815 1.00 92.69 86 GLU A O 1
ATOM 667 N N . TRP A 1 87 ? -8.824 -9.569 4.114 1.00 93.81 87 TRP A N 1
ATOM 668 C CA . TRP A 1 87 ? -9.285 -8.477 3.265 1.00 93.81 87 TRP A CA 1
ATOM 669 C C . TRP A 1 87 ? -8.104 -7.705 2.675 1.00 93.81 87 TRP A C 1
ATOM 671 O O . TRP A 1 87 ? -7.079 -7.508 3.333 1.00 93.81 87 TRP A O 1
ATOM 681 N N . VAL A 1 88 ? -8.256 -7.231 1.434 1.00 94.56 88 VAL A N 1
ATOM 682 C CA . VAL A 1 88 ? -7.250 -6.415 0.738 1.00 94.56 88 VAL A CA 1
ATOM 683 C C . VAL A 1 88 ? -7.867 -5.087 0.319 1.00 94.56 88 VAL A C 1
ATOM 685 O O . VAL A 1 88 ? -8.808 -5.050 -0.470 1.00 94.56 88 VAL A O 1
ATOM 688 N N . LEU A 1 89 ? -7.288 -3.989 0.804 1.00 94.50 89 LEU A N 1
ATOM 689 C CA . LEU A 1 89 ? -7.584 -2.639 0.336 1.00 94.50 89 LEU A CA 1
ATOM 690 C C . LEU A 1 89 ? -6.529 -2.206 -0.684 1.00 94.50 89 LEU A C 1
ATOM 692 O O . LEU A 1 89 ? -5.342 -2.123 -0.368 1.00 94.50 89 LEU A O 1
ATOM 696 N N . PHE A 1 90 ? -6.962 -1.879 -1.900 1.00 95.00 90 PHE A N 1
ATOM 697 C CA . PHE A 1 90 ? -6.103 -1.228 -2.884 1.00 95.00 90 PHE A CA 1
ATOM 698 C C . PHE A 1 90 ? -6.226 0.287 -2.764 1.00 95.00 90 PHE A C 1
ATOM 700 O O . PHE A 1 90 ? -7.316 0.834 -2.903 1.00 95.00 90 PHE A O 1
ATOM 707 N N . THR A 1 91 ? -5.099 0.965 -2.571 1.00 93.31 91 THR A N 1
ATOM 708 C CA . THR A 1 91 ? -5.023 2.429 -2.566 1.00 93.31 91 THR A CA 1
ATOM 709 C C . THR A 1 91 ? -3.853 2.910 -3.418 1.00 93.31 91 THR A C 1
ATOM 711 O O . THR A 1 91 ? -2.934 2.139 -3.716 1.00 93.31 91 THR A O 1
ATOM 714 N N . ASN A 1 92 ? -3.896 4.176 -3.821 1.00 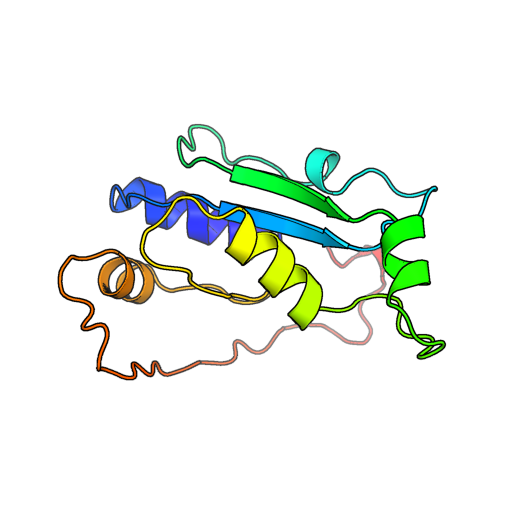92.38 92 ASN A N 1
ATOM 715 C CA . ASN A 1 92 ? -2.831 4.819 -4.578 1.00 92.38 92 ASN A CA 1
ATOM 716 C C . ASN A 1 92 ? -1.930 5.622 -3.634 1.00 92.38 92 ASN A C 1
ATOM 718 O O . ASN A 1 92 ? -2.342 6.040 -2.553 1.00 92.38 92 ASN A O 1
ATOM 722 N N . GLY A 1 93 ? -0.675 5.839 -4.035 1.00 89.19 93 GLY A N 1
ATOM 723 C CA . GLY A 1 93 ? 0.322 6.524 -3.204 1.00 89.19 93 GLY A CA 1
ATOM 724 C C . GLY A 1 93 ? 0.047 8.015 -2.966 1.00 89.19 93 GLY A C 1
ATOM 725 O O . GLY A 1 93 ? 0.823 8.673 -2.280 1.00 89.19 93 GLY A O 1
ATOM 726 N N . ASP A 1 94 ? -0.997 8.573 -3.555 1.00 90.44 94 ASP A N 1
ATOM 727 C CA . ASP A 1 94 ? -1.463 9.953 -3.423 1.00 90.44 94 ASP A CA 1
ATOM 728 C C . ASP A 1 94 ? -2.799 10.064 -2.667 1.00 90.44 94 ASP A C 1
ATOM 730 O O . ASP A 1 94 ? -3.257 11.169 -2.390 1.00 90.44 94 ASP A O 1
ATOM 734 N N . VAL A 1 95 ? -3.396 8.940 -2.261 1.00 92.00 95 VAL A N 1
ATOM 735 C CA . VAL A 1 95 ? -4.645 8.907 -1.492 1.00 92.00 95 VAL A CA 1
ATOM 736 C C . VAL A 1 95 ? -4.335 8.905 0.003 1.00 92.00 95 VAL A C 1
ATOM 738 O O . VAL A 1 95 ? -3.474 8.160 0.469 1.00 92.00 95 VAL A O 1
ATOM 741 N N . VAL A 1 96 ? -5.052 9.730 0.767 1.00 92.38 96 VAL A N 1
ATOM 742 C CA . VAL A 1 96 ? -5.053 9.706 2.236 1.00 92.38 96 VAL A CA 1
ATOM 743 C C . VAL A 1 96 ? -6.398 9.155 2.695 1.00 92.38 96 VAL A C 1
ATOM 745 O O . VAL A 1 96 ? -7.444 9.638 2.267 1.00 92.38 96 VAL A O 1
ATOM 748 N N . LEU A 1 97 ? -6.371 8.133 3.548 1.00 92.56 97 LEU A N 1
ATOM 749 C CA . LEU A 1 97 ? -7.571 7.583 4.176 1.00 92.56 97 LEU A CA 1
ATOM 750 C C . LEU A 1 97 ? -7.825 8.337 5.479 1.00 92.56 97 LEU A C 1
ATOM 752 O O . LEU A 1 97 ? -6.892 8.540 6.250 1.00 92.56 97 LEU A O 1
ATOM 756 N N . SER A 1 98 ? -9.070 8.743 5.734 1.00 92.94 98 SER A N 1
ATOM 757 C CA . SER A 1 98 ? -9.419 9.288 7.047 1.00 92.94 98 SER A CA 1
ATOM 758 C C . SER A 1 98 ? -9.359 8.190 8.109 1.00 92.94 98 SER A C 1
ATOM 760 O O . SER A 1 98 ? -9.631 7.022 7.814 1.00 92.94 98 SER A O 1
ATOM 762 N N . VAL A 1 99 ? -9.076 8.566 9.358 1.00 95.19 99 VAL A N 1
ATOM 763 C CA . VAL A 1 99 ? -9.101 7.631 10.494 1.00 95.19 99 VAL A CA 1
ATOM 764 C C . VAL A 1 99 ? -10.448 6.909 10.621 1.00 95.19 99 VAL A C 1
ATOM 766 O O . VAL A 1 99 ? -10.480 5.724 10.937 1.00 95.19 99 VAL A O 1
ATOM 769 N N . ASP A 1 100 ? -11.559 7.579 10.300 1.00 93.56 100 ASP A N 1
ATOM 770 C CA . ASP A 1 100 ? -12.894 6.973 10.326 1.00 93.56 100 ASP A CA 1
ATOM 771 C C . ASP A 1 100 ? -13.090 5.954 9.201 1.00 93.56 100 ASP A C 1
ATOM 773 O O . ASP A 1 100 ? -13.660 4.889 9.435 1.00 93.56 100 ASP A O 1
ATOM 777 N N . THR A 1 101 ? -12.562 6.233 8.003 1.00 92.81 101 THR A N 1
ATOM 778 C CA . THR A 1 101 ? -12.556 5.263 6.897 1.00 92.81 101 THR A CA 1
ATOM 779 C C . THR A 1 101 ? -11.738 4.040 7.280 1.00 92.81 101 THR A C 1
ATOM 781 O O . THR A 1 101 ? -12.200 2.915 7.110 1.00 92.81 101 THR A O 1
ATOM 784 N N . LEU A 1 102 ? -10.535 4.256 7.822 1.00 94.62 102 LEU A N 1
ATOM 785 C CA . LEU A 1 102 ? -9.667 3.172 8.258 1.00 94.62 102 LEU A CA 1
ATOM 786 C C . LEU A 1 102 ? -10.362 2.330 9.332 1.00 94.62 102 LEU A C 1
ATOM 788 O O . LEU A 1 102 ? -10.444 1.117 9.185 1.00 94.62 102 LEU A O 1
ATOM 792 N N . ARG A 1 103 ? -10.958 2.972 10.345 1.00 94.50 103 ARG A N 1
ATOM 793 C CA . ARG A 1 103 ? -11.730 2.291 11.389 1.00 94.50 103 ARG A CA 1
ATOM 794 C C . ARG A 1 103 ? -12.878 1.476 10.802 1.00 94.50 103 ARG A C 1
ATOM 796 O O . ARG A 1 103 ? -13.076 0.346 11.236 1.00 94.50 103 ARG A O 1
ATOM 803 N N . ALA A 1 104 ? -13.608 2.009 9.824 1.00 92.31 104 ALA A N 1
ATOM 804 C CA . ALA A 1 104 ? -14.717 1.305 9.185 1.00 92.31 104 ALA A CA 1
ATOM 805 C C . ALA A 1 104 ? -14.256 0.035 8.450 1.00 92.31 104 ALA A C 1
ATOM 807 O O . ALA A 1 104 ? -14.894 -1.003 8.589 1.00 92.31 104 ALA A O 1
ATOM 808 N N . VAL A 1 105 ? -13.138 0.091 7.717 1.00 92.25 105 VAL A N 1
ATOM 809 C CA . VAL A 1 105 ? -12.645 -1.058 6.930 1.00 92.25 105 VAL A CA 1
ATOM 810 C C . VAL A 1 105 ? -11.814 -2.058 7.736 1.00 92.25 105 VAL A C 1
ATOM 812 O O . VAL A 1 105 ? -11.588 -3.169 7.267 1.00 92.25 105 VAL A O 1
ATOM 815 N N . THR A 1 106 ? -11.345 -1.692 8.932 1.00 93.12 106 THR A N 1
ATOM 816 C CA . THR A 1 106 ? -10.607 -2.602 9.828 1.00 93.12 106 THR A CA 1
ATOM 817 C C . THR A 1 106 ? -11.464 -3.155 10.963 1.00 93.12 1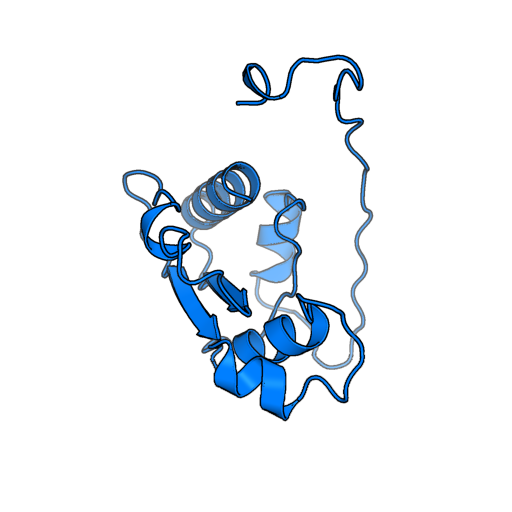06 THR A C 1
ATOM 819 O O . THR A 1 106 ? -11.005 -4.024 11.702 1.00 93.12 106 THR A O 1
ATOM 822 N N . SER A 1 107 ? -12.681 -2.637 11.149 1.00 87.31 107 SER A N 1
ATOM 823 C CA . SER A 1 107 ? -13.620 -3.174 12.132 1.00 87.31 107 SER A CA 1
ATOM 824 C C . SER A 1 107 ? -14.226 -4.488 11.629 1.00 87.31 107 SER A C 1
ATOM 826 O O . SER A 1 107 ? -14.429 -4.649 10.423 1.00 87.31 107 SER A O 1
ATOM 828 N N . PRO A 1 108 ? -14.560 -5.429 12.527 1.00 82.50 108 PRO A N 1
ATOM 829 C CA . PRO A 1 108 ? -15.331 -6.609 12.154 1.00 82.50 108 PRO A CA 1
ATOM 830 C C . PRO A 1 108 ? -16.658 -6.220 11.487 1.00 82.50 108 PRO A C 1
ATOM 832 O O . PRO A 1 108 ? -17.271 -5.224 11.872 1.00 82.50 108 PRO A O 1
ATOM 835 N N . GLY A 1 109 ? -17.135 -7.037 10.543 1.00 84.75 109 GLY A N 1
ATOM 836 C CA . GLY A 1 109 ? -18.465 -6.864 9.943 1.00 84.75 109 GLY A CA 1
ATOM 837 C C . GLY A 1 109 ? -18.488 -6.419 8.481 1.00 84.75 109 GLY A C 1
ATOM 838 O O . GLY A 1 109 ? -19.557 -6.064 7.988 1.00 84.75 109 GLY A O 1
ATOM 839 N N . LEU A 1 110 ? -17.354 -6.460 7.774 1.00 90.12 110 LEU A N 1
ATOM 840 C CA . LEU A 1 110 ? -17.391 -6.460 6.312 1.00 90.12 110 LEU A CA 1
ATOM 841 C C . LEU A 1 110 ? -18.092 -7.734 5.822 1.00 90.12 110 LEU A C 1
ATOM 843 O O . LEU A 1 110 ? -17.738 -8.845 6.216 1.00 90.12 110 LEU A O 1
ATOM 847 N N . ASP A 1 111 ? -19.099 -7.553 4.977 1.00 91.62 111 ASP A N 1
ATOM 848 C CA . ASP A 1 111 ? -19.878 -8.619 4.367 1.00 91.62 111 ASP A CA 1
ATOM 849 C C . ASP A 1 111 ? -19.241 -8.994 3.015 1.00 91.62 111 ASP A C 1
ATOM 851 O O . ASP A 1 111 ? -19.132 -8.134 2.133 1.00 91.62 111 ASP A O 1
ATOM 855 N N . PRO A 1 112 ? -18.820 -10.259 2.816 1.00 91.56 112 PRO A N 1
ATOM 856 C CA . PRO A 1 112 ? -18.227 -10.721 1.557 1.00 91.56 112 PRO A CA 1
ATOM 857 C C . PRO A 1 112 ? -19.185 -10.678 0.363 1.00 91.56 112 PRO A C 1
ATOM 859 O O . PRO A 1 112 ? -18.743 -10.843 -0.773 1.00 91.56 112 PRO A O 1
ATOM 862 N N . LEU A 1 113 ? -20.479 -10.456 0.599 1.00 95.06 113 LEU A N 1
ATOM 863 C CA . LEU A 1 113 ? -21.509 -10.322 -0.427 1.00 95.06 113 LEU A CA 1
ATOM 864 C C . LEU A 1 113 ? -21.933 -8.865 -0.667 1.00 95.06 113 LEU A C 1
ATOM 866 O O . LEU A 1 113 ? -22.845 -8.620 -1.460 1.00 95.06 113 LEU A O 1
ATOM 870 N N . ALA A 1 114 ? -21.277 -7.896 -0.021 1.00 93.12 114 ALA A N 1
ATOM 871 C CA . ALA A 1 114 ? -21.600 -6.481 -0.146 1.00 93.12 114 ALA A CA 1
ATOM 872 C C . ALA A 1 114 ? -20.568 -5.693 -0.965 1.00 93.12 114 ALA A C 1
ATOM 874 O O . ALA A 1 114 ? -19.371 -5.977 -0.980 1.00 93.12 114 ALA A O 1
ATOM 875 N N . PHE A 1 115 ? -21.053 -4.627 -1.606 1.00 91.06 115 PHE A N 1
ATOM 876 C CA . PHE A 1 115 ? -20.218 -3.596 -2.215 1.00 91.06 115 PHE A CA 1
ATOM 877 C C . PHE A 1 115 ? -20.266 -2.332 -1.362 1.00 91.06 115 PHE A C 1
ATOM 879 O O . PHE A 1 115 ? -21.329 -1.745 -1.161 1.00 91.06 115 PHE A O 1
ATOM 886 N N . TYR A 1 116 ? -19.098 -1.891 -0.906 1.00 88.50 116 TYR A N 1
ATOM 887 C CA . TYR A 1 116 ? -18.949 -0.673 -0.119 1.00 88.50 116 TYR A CA 1
ATOM 888 C C . TYR A 1 116 ? -18.469 0.475 -1.004 1.00 88.50 116 TYR A C 1
ATOM 890 O O . TYR A 1 116 ? -17.599 0.302 -1.859 1.00 88.50 116 TYR A O 1
ATOM 898 N N . ARG A 1 117 ? -19.018 1.670 -0.777 1.00 90.31 117 ARG A N 1
ATOM 899 C CA . ARG A 1 117 ? -18.570 2.911 -1.411 1.00 90.31 117 ARG A CA 1
ATOM 900 C C . ARG A 1 117 ? -18.373 3.977 -0.343 1.00 90.31 117 ARG A C 1
ATOM 902 O O . ARG A 1 117 ? -19.143 4.055 0.607 1.00 90.31 117 ARG A O 1
ATOM 909 N N . MET A 1 118 ? -17.357 4.804 -0.544 1.00 86.19 118 MET A N 1
ATOM 910 C CA . MET A 1 118 ? -17.079 5.994 0.252 1.00 86.19 118 MET A CA 1
ATOM 911 C C . MET A 1 118 ? -16.992 7.209 -0.666 1.00 86.19 118 MET A C 1
ATOM 913 O O . MET A 1 118 ? -16.614 7.084 -1.838 1.00 86.19 118 MET A O 1
ATOM 917 N N . ASP A 1 119 ? -17.318 8.376 -0.125 1.00 89.31 119 ASP A N 1
ATOM 918 C CA . ASP A 1 119 ? -17.067 9.632 -0.814 1.00 89.31 119 ASP A CA 1
ATOM 919 C C . ASP A 1 119 ? -15.566 9.923 -0.843 1.00 89.31 119 ASP A C 1
ATOM 921 O O . ASP A 1 119 ? -14.822 9.632 0.097 1.00 89.31 119 ASP A O 1
ATOM 925 N N . ARG A 1 120 ? -15.117 10.499 -1.958 1.00 89.88 120 ARG A N 1
ATOM 926 C CA . ARG A 1 120 ? -13.742 10.955 -2.144 1.00 89.88 120 ARG A CA 1
ATOM 927 C C . ARG A 1 120 ? -13.766 12.458 -2.344 1.00 89.88 120 ARG A C 1
ATOM 929 O O . ARG A 1 120 ? -14.369 12.944 -3.297 1.00 89.88 120 ARG A O 1
ATOM 936 N N . THR A 1 121 ? -13.053 13.164 -1.479 1.00 90.06 121 THR A N 1
ATOM 937 C CA . THR A 1 121 ? -12.843 14.603 -1.611 1.00 90.06 121 THR A CA 1
ATOM 938 C C . THR A 1 121 ? -11.474 14.850 -2.216 1.00 90.06 121 THR A C 1
ATOM 940 O O . THR A 1 121 ? -10.463 14.390 -1.685 1.00 90.06 121 THR A O 1
ATOM 943 N N . GLU A 1 122 ? -11.436 15.588 -3.322 1.00 86.31 122 GLU A N 1
ATOM 944 C CA . GLU A 1 122 ? -10.179 16.081 -3.871 1.00 86.31 122 GLU A CA 1
ATOM 945 C C . GLU A 1 122 ? -9.684 17.239 -3.014 1.00 86.31 122 GLU A C 1
ATOM 947 O O . GLU A 1 122 ? -10.410 18.205 -2.774 1.00 86.31 122 GLU A O 1
ATOM 952 N N . ILE A 1 123 ? -8.437 17.155 -2.568 1.00 79.19 123 ILE A N 1
ATOM 953 C CA . ILE A 1 123 ? -7.763 18.290 -1.949 1.00 79.19 123 ILE A CA 1
ATOM 954 C C . ILE A 1 123 ? -7.072 19.039 -3.089 1.00 79.19 123 ILE A C 1
ATOM 956 O O . ILE A 1 123 ? -6.196 18.452 -3.731 1.00 79.19 123 ILE A O 1
ATOM 960 N N . PRO A 1 124 ? -7.437 20.304 -3.375 1.00 73.75 124 PRO A N 1
ATOM 961 C CA . PRO A 1 124 ? -6.739 21.092 -4.377 1.00 73.75 124 PRO A CA 1
ATOM 962 C C . PRO A 1 124 ? -5.265 21.174 -3.987 1.00 73.75 124 PRO A C 1
ATOM 964 O O . PRO A 1 124 ? -4.907 21.775 -2.973 1.00 73.75 124 PRO A O 1
ATOM 967 N N . GLY A 1 125 ? -4.398 20.534 -4.767 1.00 63.97 125 GLY A N 1
ATOM 968 C CA . GLY A 1 125 ? -2.969 20.718 -4.600 1.00 63.97 125 GLY A CA 1
ATOM 969 C C . GLY A 1 125 ? -2.641 22.160 -4.955 1.00 63.97 125 GLY A C 1
ATOM 970 O O . GLY A 1 125 ? -2.862 22.569 -6.093 1.00 63.97 125 GLY A O 1
ATOM 971 N N . LEU A 1 126 ? -2.072 22.926 -4.022 1.00 57.97 126 LEU A N 1
ATOM 972 C CA . LEU A 1 126 ? -1.331 24.142 -4.364 1.00 57.97 126 LEU A CA 1
ATOM 973 C C . LEU A 1 126 ? -0.005 23.724 -5.023 1.00 57.97 126 LEU A C 1
ATOM 975 O O . LEU A 1 126 ? 1.087 23.928 -4.503 1.00 57.97 126 LEU A O 1
ATOM 979 N N . LEU A 1 127 ? -0.097 23.053 -6.168 1.00 55.34 127 LEU A N 1
ATOM 980 C CA . LEU A 1 127 ? 1.011 22.959 -7.094 1.00 55.34 127 LEU A CA 1
ATOM 981 C C . LEU A 1 127 ? 0.990 24.274 -7.851 1.00 55.34 127 LEU A C 1
ATOM 983 O O . LEU A 1 127 ? 0.196 24.430 -8.772 1.00 55.34 127 LEU A O 1
ATOM 987 N N . ASP A 1 128 ? 1.833 25.225 -7.455 1.00 56.47 128 ASP A N 1
ATOM 988 C CA . ASP A 1 128 ? 2.179 26.304 -8.370 1.00 56.47 128 ASP A CA 1
ATOM 989 C C . ASP A 1 128 ? 2.833 25.641 -9.600 1.00 56.47 128 ASP A C 1
ATOM 991 O O . ASP A 1 128 ? 3.920 25.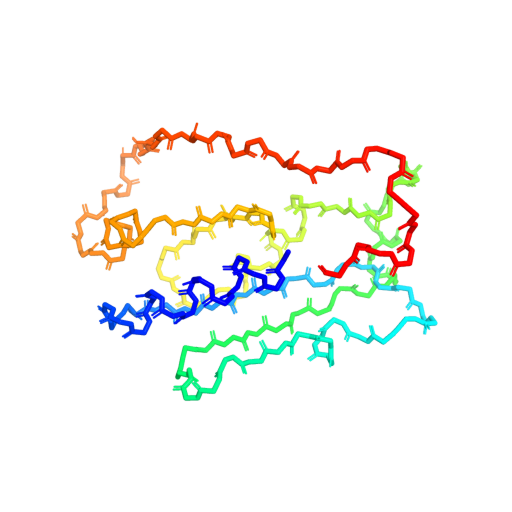053 -9.484 1.00 56.47 128 ASP A O 1
ATOM 995 N N . PRO A 1 129 ? 2.171 25.661 -10.772 1.00 55.50 129 PRO A N 1
ATOM 996 C CA . PRO A 1 129 ? 2.687 25.005 -11.964 1.00 55.50 129 PRO A CA 1
ATOM 997 C C . PRO A 1 129 ? 3.997 25.647 -12.439 1.00 55.50 129 PRO A C 1
ATOM 999 O O . PRO A 1 129 ? 4.742 25.001 -13.175 1.00 55.50 129 PRO A O 1
ATOM 1002 N N . LEU A 1 130 ? 4.309 26.861 -11.970 1.00 57.78 130 LEU A N 1
ATOM 1003 C CA . LEU A 1 130 ? 5.548 27.593 -12.221 1.00 57.78 130 LEU A CA 1
ATOM 1004 C C . LEU A 1 130 ? 6.592 27.421 -11.109 1.00 57.78 130 LEU A C 1
ATOM 1006 O O . LEU A 1 130 ? 7.719 27.894 -11.263 1.00 57.78 130 LEU A O 1
ATOM 1010 N N . SER A 1 131 ? 6.267 26.724 -10.013 1.00 56.91 131 SER A N 1
ATOM 1011 C CA . SER A 1 131 ? 7.226 26.498 -8.933 1.00 56.91 131 SER A CA 1
ATOM 1012 C C . SER A 1 131 ? 8.400 25.662 -9.456 1.00 56.91 131 SER A C 1
ATOM 1014 O O . SER A 1 131 ? 8.165 24.549 -9.959 1.00 56.91 131 SER A O 1
ATOM 1016 N N . PRO A 1 132 ? 9.649 26.169 -9.352 1.00 60.09 132 PRO A N 1
ATOM 1017 C CA . PRO A 1 132 ? 10.840 25.468 -9.808 1.00 60.09 132 PRO A CA 1
ATOM 1018 C C . PRO A 1 132 ? 10.899 24.055 -9.230 1.00 60.09 132 PRO A C 1
ATOM 1020 O O . PRO A 1 132 ? 10.612 23.852 -8.051 1.00 60.09 132 PRO A O 1
ATOM 1023 N N . LEU A 1 133 ? 11.351 23.081 -10.029 1.00 56.75 133 LEU A N 1
ATOM 1024 C CA . LEU A 1 133 ? 11.479 21.674 -9.611 1.00 56.75 133 LEU A CA 1
ATOM 1025 C C . LEU A 1 133 ? 12.273 21.496 -8.302 1.00 56.75 133 LEU A C 1
ATOM 1027 O O . LEU A 1 133 ? 12.065 20.531 -7.578 1.00 56.75 133 LEU A O 1
ATOM 1031 N N . GLN A 1 134 ? 13.148 22.449 -7.980 1.00 59.72 134 GLN A N 1
ATOM 1032 C CA . GLN A 1 134 ? 13.982 22.466 -6.778 1.00 59.72 134 GLN A CA 1
ATOM 1033 C C . GLN A 1 134 ? 13.214 22.811 -5.485 1.00 59.72 134 GLN A C 1
ATOM 1035 O O . GLN A 1 134 ? 13.681 22.472 -4.400 1.00 59.72 134 GLN A O 1
ATOM 1040 N N . ASN A 1 135 ? 12.040 23.446 -5.592 1.00 45.22 135 ASN A N 1
ATOM 1041 C CA . ASN A 1 135 ? 11.246 23.938 -4.457 1.00 45.22 135 ASN A CA 1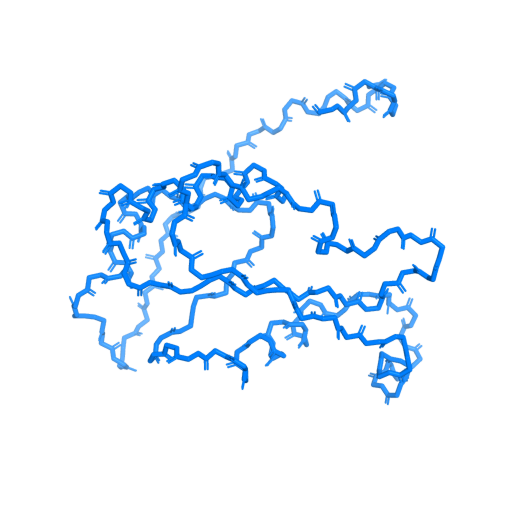
ATOM 1042 C C . ASN A 1 135 ? 10.034 23.058 -4.120 1.00 45.22 135 ASN A C 1
ATOM 1044 O O . ASN A 1 135 ? 9.274 23.378 -3.209 1.00 45.22 135 ASN A O 1
ATOM 1048 N N . ARG A 1 136 ? 9.849 21.937 -4.823 1.00 53.12 136 ARG A N 1
ATOM 1049 C CA . ARG A 1 136 ? 8.831 20.932 -4.500 1.00 53.12 136 ARG A CA 1
ATOM 1050 C C . ARG A 1 136 ? 9.455 19.896 -3.556 1.00 53.12 136 ARG A C 1
ATOM 1052 O O . ARG A 1 136 ? 9.947 18.869 -4.016 1.00 53.12 136 ARG A O 1
ATOM 1059 N N . ARG A 1 137 ? 9.516 20.212 -2.258 1.00 45.41 137 ARG A N 1
ATOM 1060 C CA . ARG A 1 137 ? 9.856 19.257 -1.187 1.00 45.41 137 ARG A CA 1
ATOM 1061 C C . ARG A 1 137 ? 8.607 18.843 -0.429 1.00 45.41 137 ARG A C 1
ATOM 1063 O O . ARG A 1 137 ? 7.789 19.742 -0.146 1.00 45.41 137 ARG A O 1
#

pLDDT: mean 89.14, std 11.78, range [45.22, 98.31]

Foldseek 3Di:
DQVQVVLVLVLCVVVVFPAAAEAEAEADDPPDDPPVVVHDDPPPRPHHYDYHYHHNVNCVVPVPPVPDRDDLVVSLVVRVVVGPDPDDDDDDPPDHDDSVNSCVVRDPDDDPPDDDDDDDDDDPPPPPVPPPPVPPD

Organism: Hemiselmis andersenii (NCBI:txid464988)

InterPro domains:
  IPR029044 Nucleotide-diphospho-sugar transferases [SSF53448] (19-104)

Sequence (137 aa):
MQNSLDFLLRDAQEISASIEVIIVEWNPLPSSPPLASLLRRPPGSTIPTRVITVSPQFHDSVSNSTGQSFFEFMAKNVGARRARGEWVLFTNGDVVLSVDTLRAVTSPGLDPLAFYRMDRTEIPGLLDPLSPLQNRR

Secondary structure (DSSP, 8-state):
-HHHHHHHHHHHHHTT----EEEEEES--TTSPPHHHHPPPPTT--S-EEEEEEPHHHHHHH-TT---S--HHHHHHHHHTT--SSS-----TT----HHHHHHHHSS---TT-------PPP-----TTS-GGG--